Protein AF-A0A850MKV0-F1 (afdb_monomer)

Solvent-accessible surface area (backbone atoms only — not comparable to full-atom values): 4084 Å² total; per-residue (Å²): 129,87,60,68,38,78,47,78,47,77,44,79,40,82,53,66,64,58,42,52,53,50,53,52,52,45,61,72,72,49,72,85,41,53,74,48,80,46,77,54,89,46,35,41,34,40,36,38,36,28,48,52,66,50,39,54,51,45,53,51,51,50,52,51,55,52,50,66,68,72,107

Sequence (71 aa):
MAKTRKKELAFYLRDPEKRTEFLEIVRKKVTMVNLRLMVKQDKVRITVTGPHESVRYAIQLIKRIQSSLIN

Structure (mmCIF, N/CA/C/O backbone):
data_AF-A0A850MKV0-F1
#
_entry.id   AF-A0A850MKV0-F1
#
loop_
_atom_site.group_PDB
_atom_site.id
_atom_site.type_symbol
_atom_site.label_atom_id
_atom_site.label_alt_id
_atom_site.label_comp_id
_atom_site.label_asym_id
_atom_site.label_entity_id
_atom_site.label_seq_id
_atom_site.pdbx_PDB_ins_code
_atom_site.Cartn_x
_atom_site.Cartn_y
_atom_site.Cartn_z
_atom_site.occupancy
_atom_site.B_iso_or_equiv
_atom_site.auth_seq_id
_atom_site.auth_comp_id
_atom_site.auth_asym_id
_atom_site.auth_atom_id
_atom_site.pdbx_PDB_model_num
ATOM 1 N N . MET A 1 1 ? 12.343 -1.087 -25.270 1.00 44.12 1 MET A N 1
ATOM 2 C CA . MET A 1 1 ? 11.333 -0.201 -24.643 1.00 44.12 1 MET A CA 1
ATOM 3 C C . MET A 1 1 ? 11.020 -0.719 -23.248 1.00 44.12 1 MET A C 1
ATOM 5 O O . MET A 1 1 ? 10.539 -1.842 -23.129 1.00 44.12 1 MET A O 1
ATOM 9 N N . ALA A 1 2 ? 11.336 0.039 -22.196 1.00 54.00 2 ALA A N 1
ATOM 10 C CA . ALA A 1 2 ? 10.988 -0.354 -20.833 1.00 54.00 2 ALA A CA 1
ATOM 11 C C . ALA A 1 2 ? 9.456 -0.399 -20.710 1.00 54.00 2 ALA A C 1
ATOM 13 O O . ALA A 1 2 ? 8.793 0.629 -20.814 1.00 54.00 2 ALA A O 1
ATOM 14 N N . LYS A 1 3 ? 8.882 -1.599 -20.559 1.00 69.50 3 LYS A N 1
ATOM 15 C CA . LYS A 1 3 ? 7.432 -1.782 -20.422 1.00 69.50 3 LYS A CA 1
ATOM 16 C C . LYS A 1 3 ? 6.990 -1.174 -19.089 1.00 69.50 3 LYS A C 1
ATOM 18 O O . LYS A 1 3 ? 7.208 -1.762 -18.028 1.00 69.50 3 LYS A O 1
ATOM 23 N N . THR A 1 4 ? 6.397 0.013 -19.139 1.00 75.44 4 THR A N 1
ATOM 24 C CA . THR A 1 4 ? 5.738 0.642 -17.995 1.00 75.44 4 THR A CA 1
ATOM 25 C C . THR A 1 4 ? 4.512 -0.177 -17.616 1.00 75.44 4 THR A C 1
ATOM 27 O O . THR A 1 4 ? 3.689 -0.531 -18.459 1.00 75.44 4 THR A O 1
ATOM 30 N N . ARG A 1 5 ? 4.397 -0.520 -16.331 1.00 78.38 5 ARG A N 1
ATOM 31 C CA . ARG A 1 5 ? 3.273 -1.289 -15.795 1.00 78.38 5 ARG A CA 1
ATOM 32 C C . ARG A 1 5 ? 2.491 -0.412 -14.832 1.00 78.38 5 ARG A C 1
ATOM 34 O O . ARG A 1 5 ? 3.072 0.274 -13.996 1.00 78.38 5 ARG A O 1
ATOM 41 N N . LYS A 1 6 ? 1.168 -0.475 -14.935 1.00 87.44 6 LYS A N 1
ATOM 42 C CA . LYS A 1 6 ? 0.238 0.084 -13.955 1.00 87.44 6 LYS A CA 1
ATOM 43 C C . LYS A 1 6 ? -0.406 -1.067 -13.191 1.00 87.44 6 LYS A C 1
ATOM 45 O O . LYS A 1 6 ? -0.815 -2.057 -13.800 1.00 87.44 6 LYS A O 1
ATOM 50 N N . LYS A 1 7 ? -0.480 -0.962 -11.866 1.00 88.44 7 LYS A N 1
ATOM 51 C CA . LYS A 1 7 ? -1.138 -1.954 -11.012 1.00 88.44 7 LYS A CA 1
ATOM 52 C C . LYS A 1 7 ? -1.905 -1.263 -9.895 1.00 88.44 7 LYS A C 1
ATOM 54 O O . LYS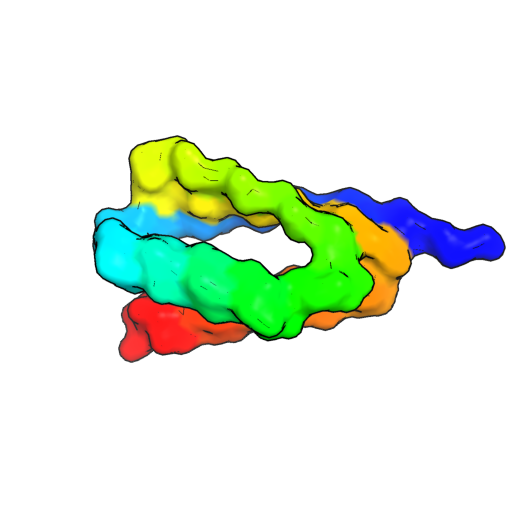 A 1 7 ? -1.373 -0.371 -9.245 1.00 88.44 7 LYS A O 1
ATOM 59 N N . GLU A 1 8 ? -3.134 -1.703 -9.665 1.00 89.75 8 GLU A N 1
ATOM 60 C CA . GLU A 1 8 ? -3.939 -1.286 -8.521 1.00 89.75 8 GLU A CA 1
ATOM 61 C C . GLU A 1 8 ? -3.931 -2.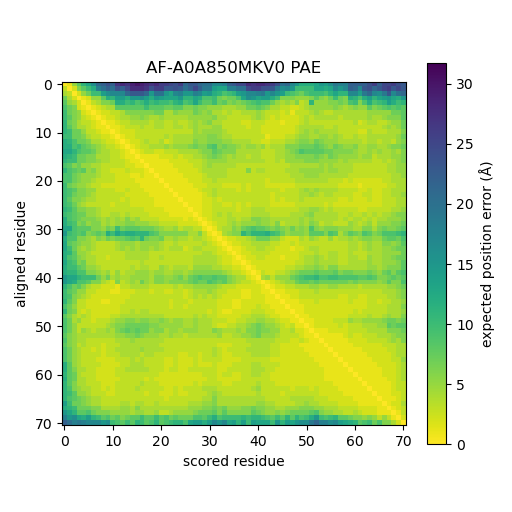359 -7.434 1.00 89.75 8 GLU A C 1
ATOM 63 O O . GLU A 1 8 ? -4.004 -3.559 -7.705 1.00 89.75 8 GLU A O 1
ATOM 68 N N . LEU 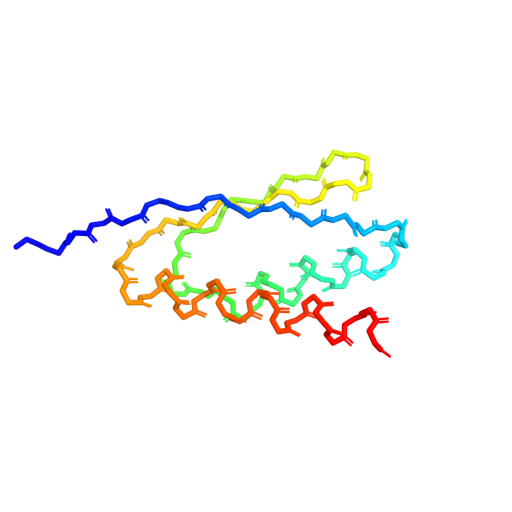A 1 9 ? -3.828 -1.899 -6.194 1.00 89.19 9 LEU A N 1
ATOM 69 C CA . LEU A 1 9 ? -3.936 -2.679 -4.973 1.00 89.19 9 LEU A CA 1
ATOM 70 C C . LEU A 1 9 ? -5.053 -2.078 -4.126 1.00 89.19 9 LEU A C 1
ATOM 72 O O . LEU A 1 9 ? -5.224 -0.860 -4.086 1.00 89.19 9 LEU A O 1
ATOM 76 N N . ALA A 1 10 ? -5.793 -2.928 -3.427 1.00 90.12 10 ALA A N 1
ATOM 77 C CA . ALA A 1 10 ? -6.820 -2.501 -2.497 1.00 90.12 10 ALA A CA 1
ATOM 78 C C . ALA A 1 10 ? -6.650 -3.241 -1.173 1.00 90.12 10 ALA A C 1
ATOM 80 O O . ALA A 1 10 ? -6.565 -4.467 -1.156 1.00 90.12 10 ALA A O 1
ATOM 81 N N . PHE A 1 11 ? -6.629 -2.484 -0.084 1.00 89.50 11 PHE A N 1
ATOM 82 C CA . PHE A 1 11 ? -6.477 -2.977 1.277 1.00 89.50 11 PHE A CA 1
ATOM 83 C C . PHE A 1 11 ? -7.657 -2.499 2.113 1.00 89.50 11 PHE A C 1
ATOM 85 O O . PHE A 1 11 ? -8.103 -1.361 1.962 1.00 89.50 11 PHE A O 1
ATOM 92 N N . TYR A 1 12 ? -8.160 -3.371 2.979 1.00 88.12 12 TYR A N 1
ATOM 93 C CA . TYR A 1 12 ? -9.197 -3.033 3.944 1.00 88.12 12 TYR A CA 1
ATOM 94 C C . TYR A 1 12 ? -8.533 -2.884 5.310 1.00 88.12 12 TYR A C 1
ATOM 96 O O . TYR A 1 12 ? -8.034 -3.859 5.866 1.00 88.12 12 TYR A O 1
ATOM 104 N N . LEU A 1 13 ? -8.481 -1.652 5.809 1.00 85.19 13 LEU A N 1
ATOM 105 C CA . LEU A 1 13 ? -7.871 -1.278 7.081 1.00 85.19 13 LEU A CA 1
ATOM 106 C C . LEU A 1 13 ? -8.962 -0.630 7.933 1.00 85.19 13 LEU A C 1
ATOM 108 O O . LEU A 1 13 ? -9.244 0.560 7.787 1.00 85.19 13 LEU A O 1
ATOM 112 N N . ARG A 1 14 ? -9.603 -1.449 8.777 1.00 84.56 14 ARG A N 1
ATOM 113 C CA . ARG A 1 14 ? -10.690 -1.015 9.673 1.00 84.56 14 ARG A CA 1
ATOM 114 C C . ARG A 1 14 ? -10.188 -0.006 10.698 1.00 84.56 14 ARG A C 1
ATOM 116 O O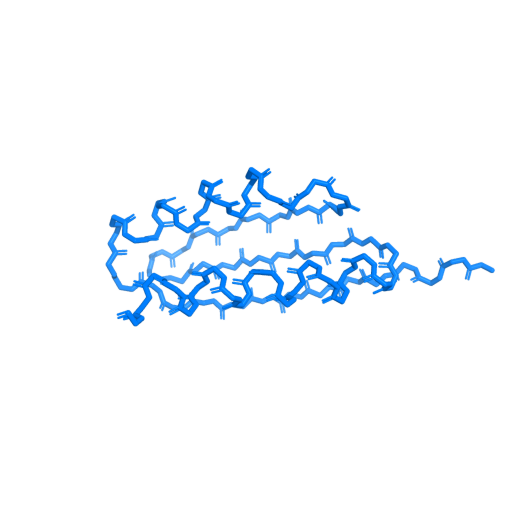 . ARG A 1 14 ? -10.832 1.006 10.927 1.00 84.56 14 ARG A O 1
ATOM 123 N N . ASP A 1 15 ? -9.003 -0.257 11.238 1.00 87.31 15 ASP A N 1
ATOM 124 C CA . ASP A 1 15 ? -8.390 0.603 12.237 1.00 87.31 15 ASP A CA 1
ATOM 125 C C . ASP A 1 15 ? -7.860 1.911 11.603 1.00 87.31 15 ASP A C 1
ATOM 127 O O . ASP A 1 15 ? -7.064 1.849 10.654 1.00 87.31 15 ASP A O 1
ATOM 131 N N . PRO A 1 16 ? -8.336 3.092 12.040 1.00 85.50 16 PRO A N 1
ATOM 132 C CA . PRO A 1 16 ? -7.965 4.374 11.445 1.00 85.50 16 PRO A CA 1
ATOM 133 C C . PRO A 1 16 ? -6.521 4.799 11.758 1.00 85.50 16 PRO A C 1
ATOM 135 O O . PRO A 1 16 ? -5.895 5.447 10.913 1.00 85.50 16 PRO A O 1
ATOM 138 N N . GLU A 1 17 ? -5.960 4.407 12.904 1.00 88.38 17 GLU A N 1
ATOM 139 C CA . GLU A 1 17 ? -4.569 4.716 13.260 1.00 88.38 17 GLU A CA 1
ATOM 140 C C . GLU A 1 17 ? -3.617 3.908 12.382 1.00 88.38 17 GLU A C 1
ATOM 142 O O . GLU A 1 17 ? -2.808 4.482 11.648 1.00 88.38 17 GLU A O 1
ATOM 147 N N . LYS A 1 18 ? -3.824 2.586 12.308 1.00 87.12 18 LYS A N 1
ATOM 148 C CA . LYS A 1 18 ? -3.038 1.706 11.423 1.00 87.12 18 LYS A CA 1
ATOM 149 C C . LYS A 1 18 ? -3.139 2.116 9.958 1.00 87.12 18 LYS A C 1
ATOM 151 O O . LYS A 1 18 ? -2.202 1.938 9.182 1.00 87.12 18 LYS A O 1
ATOM 156 N N . ARG A 1 19 ? -4.284 2.661 9.541 1.00 89.56 19 ARG A N 1
ATOM 157 C CA . ARG A 1 19 ? -4.489 3.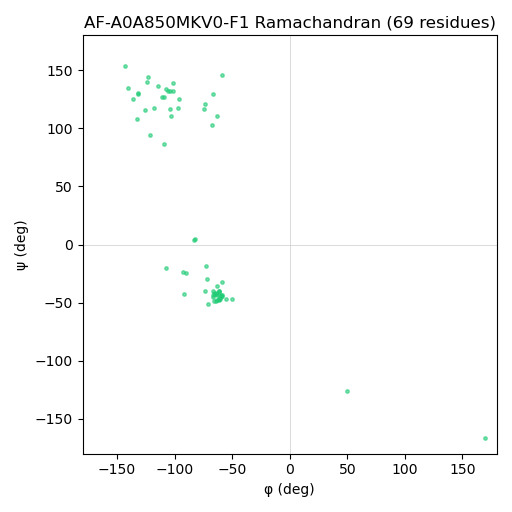180 8.182 1.00 89.56 19 ARG A CA 1
ATOM 158 C C . ARG A 1 19 ? -3.633 4.406 7.903 1.00 89.56 19 ARG A C 1
ATOM 160 O O . ARG A 1 19 ? -3.058 4.500 6.820 1.00 89.56 19 ARG A O 1
ATOM 167 N N . THR A 1 20 ? -3.570 5.328 8.854 1.00 88.81 20 THR A N 1
ATOM 168 C CA . THR A 1 20 ? -2.758 6.541 8.742 1.00 88.81 20 THR A CA 1
ATOM 169 C C . THR A 1 20 ? -1.280 6.171 8.702 1.00 88.81 20 THR A C 1
ATOM 171 O O . THR A 1 20 ? -0.592 6.520 7.741 1.00 88.81 20 THR A O 1
ATOM 174 N N . GLU A 1 21 ? -0.841 5.326 9.635 1.00 90.56 21 GLU A N 1
ATOM 175 C CA . GLU A 1 21 ? 0.532 4.827 9.696 1.00 90.56 21 GLU A CA 1
ATOM 176 C C . GLU A 1 21 ? 0.926 4.076 8.411 1.00 90.56 21 GLU A C 1
ATOM 178 O O . GLU A 1 21 ? 1.984 4.317 7.825 1.00 90.56 21 GLU A O 1
ATOM 183 N N . PHE A 1 22 ? 0.035 3.228 7.884 1.00 90.31 22 PHE A N 1
ATOM 184 C CA . PHE A 1 22 ? 0.241 2.542 6.608 1.00 90.31 22 PHE A CA 1
ATOM 185 C C . PHE A 1 22 ? 0.522 3.516 5.460 1.00 90.31 22 PHE A C 1
ATOM 187 O O . PHE A 1 22 ? 1.450 3.308 4.675 1.00 90.31 22 PHE A O 1
ATOM 194 N N . LEU A 1 23 ? -0.273 4.581 5.346 1.00 89.31 23 LEU A N 1
ATOM 195 C CA . LEU A 1 23 ? -0.130 5.572 4.280 1.00 89.31 23 LEU A CA 1
ATOM 196 C C . LEU A 1 23 ? 1.173 6.361 4.412 1.00 89.31 23 LEU A C 1
ATOM 198 O O . LEU A 1 23 ? 1.834 6.605 3.397 1.00 89.31 23 LEU A O 1
ATOM 202 N N . GLU A 1 24 ? 1.558 6.721 5.634 1.00 91.00 24 GLU A N 1
ATOM 203 C CA . GLU A 1 24 ? 2.818 7.408 5.910 1.00 91.00 24 GLU A CA 1
ATOM 204 C C . GLU A 1 24 ? 4.026 6.541 5.554 1.00 91.00 24 GLU A C 1
ATOM 206 O O . GLU A 1 24 ? 4.906 6.981 4.807 1.00 91.00 24 GLU A O 1
ATOM 211 N N . ILE A 1 25 ? 4.048 5.280 5.999 1.00 91.31 25 ILE A N 1
ATOM 212 C CA . ILE A 1 25 ? 5.155 4.366 5.699 1.00 91.31 25 ILE A CA 1
ATOM 213 C C . ILE A 1 25 ? 5.237 4.105 4.193 1.00 91.31 25 ILE A C 1
ATOM 215 O O . ILE A 1 25 ? 6.336 4.116 3.632 1.00 91.31 25 ILE A O 1
ATOM 219 N N . VAL A 1 26 ? 4.102 3.897 3.516 1.00 90.06 26 VAL A N 1
ATOM 220 C CA . VAL A 1 26 ? 4.078 3.690 2.062 1.00 90.06 26 VAL A CA 1
ATOM 221 C C . VAL A 1 26 ? 4.634 4.911 1.329 1.00 90.06 26 VAL A C 1
ATOM 223 O O . VAL A 1 26 ? 5.496 4.740 0.469 1.00 90.06 26 VAL A O 1
ATOM 226 N N . ARG A 1 27 ? 4.213 6.134 1.685 1.00 88.50 27 ARG A N 1
ATOM 227 C CA . ARG A 1 27 ? 4.751 7.367 1.079 1.00 88.50 27 ARG A CA 1
ATOM 228 C C . ARG A 1 27 ? 6.248 7.536 1.326 1.00 88.50 27 ARG A C 1
ATOM 230 O O . ARG A 1 27 ? 6.961 7.949 0.419 1.00 88.50 27 ARG A O 1
ATOM 237 N N . LYS A 1 28 ? 6.727 7.205 2.527 1.00 88.50 28 LYS A N 1
ATOM 238 C CA . LYS A 1 28 ? 8.137 7.366 2.905 1.00 88.50 28 LYS A CA 1
ATOM 239 C C . LYS A 1 28 ? 9.048 6.332 2.242 1.00 88.50 28 LYS A C 1
ATOM 241 O O . LYS A 1 28 ? 10.158 6.665 1.842 1.00 88.50 28 LYS A O 1
ATOM 246 N N . LYS A 1 29 ? 8.607 5.072 2.145 1.00 85.19 29 LYS A N 1
ATOM 247 C CA . LYS A 1 29 ? 9.447 3.958 1.664 1.00 85.19 29 LYS A CA 1
ATOM 248 C C . LYS A 1 29 ? 9.389 3.730 0.157 1.00 85.19 29 LYS A C 1
ATOM 250 O O . LYS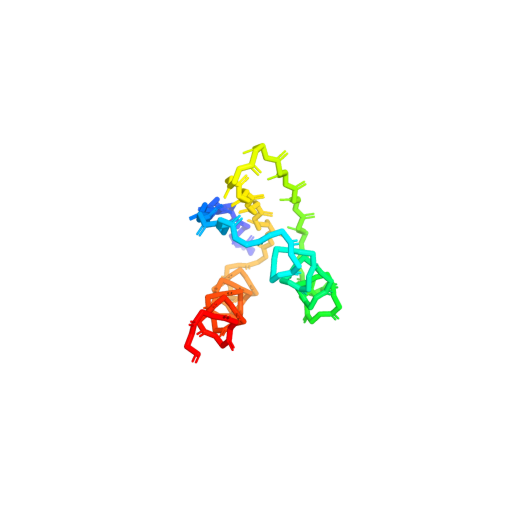 A 1 29 ? 10.316 3.142 -0.392 1.00 85.19 29 LYS A O 1
ATOM 255 N N . VAL A 1 30 ? 8.317 4.134 -0.519 1.00 84.50 30 VAL A N 1
ATOM 256 C CA . VAL A 1 30 ? 8.111 3.824 -1.938 1.00 84.50 30 VAL A CA 1
ATOM 257 C C . VAL A 1 30 ? 8.278 5.096 -2.773 1.00 84.50 30 VAL A C 1
ATOM 259 O O . VAL A 1 30 ? 7.316 5.792 -3.072 1.00 84.50 30 VAL A O 1
ATOM 262 N N . THR A 1 31 ? 9.521 5.394 -3.151 1.00 81.00 31 THR A N 1
ATOM 263 C CA . THR A 1 31 ? 9.898 6.620 -3.886 1.00 81.00 31 THR A CA 1
ATOM 264 C C . THR A 1 31 ? 10.251 6.375 -5.357 1.00 81.00 31 THR A C 1
ATOM 266 O O . THR A 1 31 ? 10.181 7.285 -6.174 1.00 81.00 31 THR A O 1
ATOM 269 N N . MET A 1 32 ? 10.591 5.136 -5.725 1.00 79.19 32 MET A N 1
ATOM 270 C CA . MET A 1 32 ? 11.079 4.769 -7.068 1.00 79.19 32 MET A CA 1
ATOM 271 C C . MET A 1 32 ? 9.968 4.543 -8.113 1.00 79.19 32 MET A C 1
ATOM 273 O O . MET A 1 32 ? 10.235 4.092 -9.227 1.00 79.19 32 MET A O 1
ATOM 277 N N . VAL A 1 33 ? 8.707 4.789 -7.756 1.00 85.44 33 VAL A N 1
ATOM 278 C CA . VAL A 1 33 ? 7.529 4.589 -8.612 1.00 85.44 33 VAL A CA 1
ATOM 279 C C . VAL A 1 33 ? 6.514 5.695 -8.361 1.00 85.44 33 VAL A C 1
ATOM 281 O O . VAL A 1 33 ? 6.427 6.234 -7.261 1.00 85.44 33 VAL A O 1
ATOM 284 N N . ASN A 1 34 ? 5.685 5.985 -9.359 1.00 86.94 34 ASN A N 1
ATOM 285 C CA . ASN A 1 34 ? 4.560 6.888 -9.173 1.00 86.94 34 ASN A CA 1
ATOM 286 C C . ASN A 1 34 ? 3.454 6.177 -8.391 1.00 86.94 34 ASN A C 1
ATOM 288 O O . ASN A 1 34 ? 2.870 5.195 -8.864 1.00 86.94 34 ASN A O 1
ATOM 292 N N . LEU A 1 35 ? 3.162 6.693 -7.200 1.00 89.38 35 LEU A N 1
ATOM 293 C CA . LEU A 1 35 ? 2.092 6.219 -6.334 1.00 89.38 35 LEU A CA 1
ATOM 294 C C . LEU A 1 35 ? 0.909 7.178 -6.335 1.00 89.38 35 LEU A C 1
ATOM 296 O O . LEU A 1 35 ? 1.056 8.371 -6.085 1.00 89.38 35 LEU A O 1
ATOM 300 N N . ARG A 1 36 ? -0.292 6.630 -6.513 1.00 90.00 36 ARG A N 1
ATOM 301 C CA . ARG A 1 36 ? -1.548 7.332 -6.247 1.00 90.00 36 ARG A CA 1
ATOM 302 C C . ARG A 1 36 ? -2.309 6.597 -5.157 1.00 90.00 36 ARG A C 1
ATOM 304 O O . ARG A 1 36 ? -2.684 5.440 -5.330 1.00 90.00 36 ARG A O 1
ATOM 311 N N . LEU A 1 37 ? -2.523 7.279 -4.041 1.00 88.62 37 LEU A N 1
ATOM 312 C CA . LEU A 1 37 ? -3.213 6.760 -2.866 1.00 88.62 37 LEU A CA 1
ATOM 313 C C . LEU A 1 37 ? -4.619 7.356 -2.829 1.00 88.62 37 LEU A C 1
ATOM 315 O O . LEU A 1 37 ? -4.780 8.561 -3.004 1.00 88.62 37 LEU A O 1
ATOM 319 N N . MET A 1 38 ? -5.628 6.522 -2.616 1.00 89.88 38 MET A N 1
ATOM 320 C CA . MET A 1 38 ? -7.013 6.947 -2.455 1.00 89.88 38 MET A CA 1
ATOM 321 C C . MET A 1 38 ? -7.634 6.179 -1.297 1.00 89.88 38 MET A C 1
ATOM 323 O O . MET A 1 38 ? -7.637 4.951 -1.293 1.00 89.88 38 MET A O 1
ATOM 327 N N . VAL A 1 39 ? -8.179 6.898 -0.326 1.00 88.62 39 VAL A N 1
ATOM 328 C CA . VAL A 1 39 ? -8.833 6.314 0.846 1.00 88.62 39 VAL A CA 1
ATOM 329 C C . VAL A 1 39 ? -10.329 6.561 0.718 1.00 88.62 39 VAL A C 1
ATOM 331 O O . VAL A 1 39 ? -10.748 7.693 0.493 1.00 88.62 39 VAL A O 1
ATOM 334 N N . LYS A 1 40 ? -11.138 5.508 0.825 1.00 87.56 40 LYS A N 1
ATOM 335 C CA . LYS A 1 40 ? -12.600 5.607 0.851 1.00 87.56 40 LYS A CA 1
ATOM 336 C C . LYS A 1 40 ? -13.120 4.748 1.994 1.00 87.56 40 LYS A C 1
ATOM 338 O O . LYS A 1 40 ? -13.083 3.523 1.884 1.00 87.56 40 LYS A O 1
ATOM 343 N N . GLN A 1 41 ? -13.597 5.396 3.061 1.00 85.12 41 GLN A N 1
ATOM 344 C CA . GLN A 1 41 ? -13.956 4.726 4.319 1.00 85.12 41 GLN A CA 1
ATOM 345 C C . GLN A 1 41 ? -12.790 3.817 4.750 1.00 85.12 41 GLN A C 1
ATOM 347 O O . GLN A 1 41 ? -11.649 4.276 4.759 1.00 85.12 41 GLN A O 1
ATOM 352 N N . ASP A 1 42 ? -13.034 2.533 4.997 1.00 85.50 42 ASP A N 1
ATOM 353 C CA . ASP A 1 42 ? -12.026 1.560 5.445 1.00 85.50 42 ASP A CA 1
ATOM 354 C C . ASP A 1 42 ? -11.190 0.950 4.315 1.00 85.50 42 ASP A C 1
ATOM 356 O O . ASP A 1 42 ? -10.367 0.064 4.545 1.00 85.50 42 ASP A O 1
ATOM 360 N N . LYS A 1 43 ? -11.393 1.395 3.070 1.00 88.44 43 LYS A N 1
ATOM 361 C CA . LYS A 1 43 ? -10.688 0.873 1.900 1.00 88.44 43 LYS A CA 1
ATOM 362 C C . LYS A 1 43 ? -9.606 1.841 1.438 1.00 88.44 43 LYS A C 1
ATOM 364 O O . LYS A 1 43 ? -9.895 2.931 0.945 1.00 88.44 43 LYS A O 1
ATOM 369 N N . VAL A 1 44 ? -8.358 1.394 1.496 1.00 90.12 44 VAL A N 1
ATOM 370 C CA . VAL A 1 44 ? -7.201 2.080 0.916 1.00 90.12 44 VAL A CA 1
ATOM 371 C C . VAL A 1 44 ? -6.900 1.479 -0.451 1.00 90.12 44 VAL A C 1
ATOM 373 O O . VAL A 1 44 ? -6.574 0.299 -0.570 1.00 90.12 44 VAL A O 1
ATOM 376 N N . ARG A 1 45 ? -7.007 2.286 -1.504 1.00 92.12 45 ARG A N 1
ATOM 377 C CA . ARG A 1 45 ? -6.586 1.937 -2.863 1.00 92.12 45 ARG A CA 1
ATOM 378 C C . ARG A 1 45 ? -5.249 2.585 -3.179 1.00 92.12 45 ARG A C 1
ATOM 380 O O . ARG A 1 45 ? -5.066 3.782 -2.979 1.00 92.12 45 ARG A O 1
ATOM 387 N N . ILE A 1 46 ? -4.333 1.790 -3.712 1.00 92.06 46 ILE A N 1
ATOM 388 C CA . ILE A 1 46 ? -2.993 2.219 -4.095 1.00 92.06 46 ILE A CA 1
ATOM 389 C C . ILE A 1 46 ? -2.773 1.850 -5.553 1.00 92.06 46 ILE A C 1
ATOM 391 O O . ILE A 1 46 ? -2.748 0.675 -5.909 1.00 92.06 46 ILE A O 1
ATOM 395 N N . THR A 1 47 ? -2.610 2.856 -6.402 1.00 92.12 47 THR A N 1
ATOM 396 C CA . THR A 1 47 ? -2.180 2.671 -7.786 1.00 92.12 47 THR A CA 1
ATOM 397 C C . THR A 1 47 ? -0.678 2.886 -7.863 1.00 92.12 47 THR A C 1
ATOM 399 O O . THR A 1 47 ? -0.189 3.946 -7.481 1.00 92.12 47 THR A O 1
ATOM 402 N N . VAL A 1 48 ? 0.042 1.902 -8.388 1.00 92.00 48 VAL A N 1
ATOM 403 C CA . VAL A 1 48 ? 1.485 1.955 -8.624 1.00 92.00 48 VAL A CA 1
ATOM 404 C C . VAL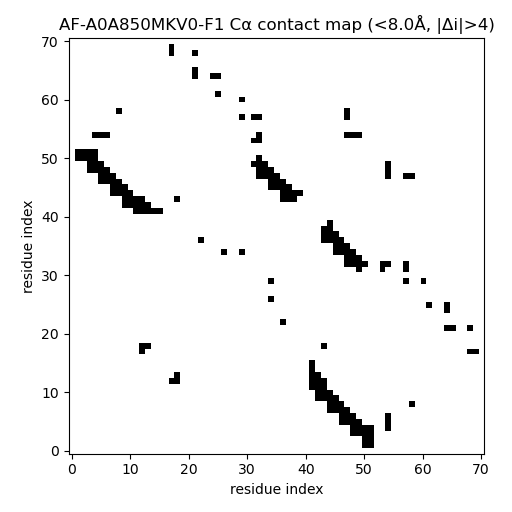 A 1 48 ? 1.730 1.992 -10.127 1.00 92.00 48 VAL A C 1
ATOM 406 O O . VAL A 1 48 ? 1.224 1.134 -10.854 1.00 92.00 48 VAL A O 1
ATOM 409 N N . THR A 1 49 ? 2.503 2.968 -10.596 1.00 90.19 49 THR A N 1
ATOM 410 C CA . THR A 1 49 ? 2.878 3.106 -12.009 1.00 90.19 49 THR A CA 1
ATOM 411 C C . THR A 1 49 ? 4.379 3.334 -12.134 1.00 90.19 49 THR A C 1
ATOM 413 O O . THR A 1 49 ? 4.937 4.197 -11.462 1.00 90.19 49 THR A O 1
ATOM 416 N N . GLY A 1 50 ? 5.049 2.575 -12.995 1.00 88.56 50 GLY A N 1
ATOM 417 C CA . GLY A 1 50 ? 6.490 2.709 -13.204 1.00 88.56 50 GLY A CA 1
ATOM 418 C C . GLY A 1 50 ? 7.076 1.571 -14.040 1.00 88.56 50 GLY A C 1
ATOM 419 O O . GLY A 1 50 ? 6.319 0.805 -14.649 1.00 88.56 50 GLY A O 1
ATOM 420 N N . PRO A 1 51 ? 8.411 1.434 -14.074 1.00 89.25 51 PRO A N 1
ATOM 421 C CA . PRO A 1 51 ? 9.083 0.292 -14.688 1.00 89.25 51 PRO A CA 1
ATOM 422 C C . PRO A 1 51 ? 8.648 -1.031 -14.045 1.00 89.25 51 PRO A C 1
ATOM 424 O O . PRO A 1 51 ? 8.382 -1.086 -12.844 1.00 89.25 51 PRO A O 1
ATOM 427 N N . HIS A 1 52 ? 8.581 -2.108 -14.833 1.00 85.62 52 HIS A N 1
ATOM 428 C CA . HIS A 1 52 ? 8.071 -3.410 -14.383 1.00 85.62 52 HIS A CA 1
ATOM 429 C C . HIS A 1 52 ? 8.702 -3.907 -13.068 1.00 85.62 52 HIS A C 1
ATOM 431 O O . HIS A 1 52 ? 7.981 -4.334 -12.163 1.00 85.62 52 HIS A O 1
ATOM 437 N N . GLU A 1 53 ? 10.030 -3.845 -12.956 1.00 85.50 53 GLU A N 1
ATOM 438 C CA . GLU A 1 53 ? 10.761 -4.298 -11.767 1.00 85.50 53 GLU A CA 1
ATOM 439 C C . GLU A 1 53 ? 10.467 -3.423 -10.546 1.00 85.50 53 GLU A C 1
ATOM 441 O O . GLU A 1 53 ? 10.114 -3.947 -9.489 1.00 85.50 53 GLU A O 1
ATOM 446 N N . SER A 1 54 ? 10.483 -2.099 -10.714 1.00 88.81 54 SER A N 1
ATOM 447 C CA . SER A 1 54 ? 10.159 -1.139 -9.655 1.00 88.81 54 SER A CA 1
ATOM 448 C C . SER A 1 54 ? 8.725 -1.316 -9.151 1.00 88.81 54 SER A C 1
ATOM 450 O O . SER A 1 54 ? 8.486 -1.300 -7.946 1.00 88.81 54 SER A O 1
ATOM 452 N N . VAL A 1 55 ? 7.761 -1.560 -10.050 1.00 89.56 55 VAL A N 1
ATOM 453 C CA . VAL A 1 55 ? 6.371 -1.853 -9.667 1.00 89.56 55 VAL A CA 1
ATOM 454 C C . VAL A 1 55 ? 6.275 -3.169 -8.899 1.00 89.56 55 VAL A C 1
ATOM 456 O O . VAL A 1 55 ? 5.571 -3.231 -7.892 1.00 89.56 55 VAL A O 1
ATOM 459 N N . ARG A 1 56 ? 6.979 -4.224 -9.329 1.00 89.75 56 ARG A N 1
ATOM 460 C CA . ARG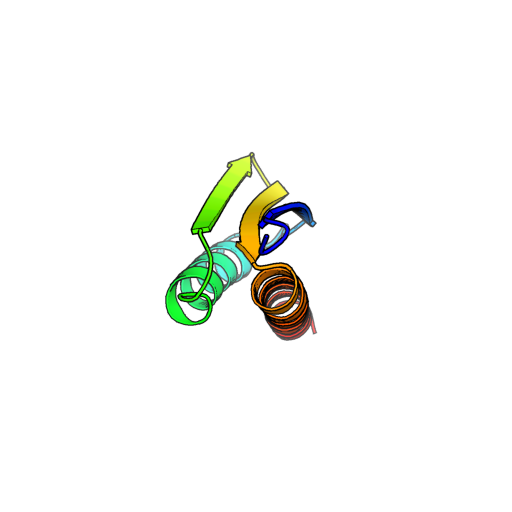 A 1 56 ? 6.988 -5.513 -8.619 1.00 89.75 56 ARG A CA 1
ATOM 461 C C . ARG A 1 56 ? 7.536 -5.357 -7.199 1.00 89.75 56 ARG A C 1
ATOM 463 O O . ARG A 1 56 ? 6.900 -5.839 -6.261 1.00 89.75 56 ARG A O 1
ATOM 470 N N . TYR A 1 57 ? 8.656 -4.653 -7.054 1.00 90.44 57 TYR A N 1
ATOM 471 C CA . TYR A 1 57 ? 9.281 -4.378 -5.764 1.00 90.44 57 TYR A CA 1
ATOM 472 C C . TYR A 1 57 ? 8.375 -3.529 -4.862 1.00 90.44 57 TYR A C 1
ATOM 474 O O . TYR A 1 57 ? 8.097 -3.913 -3.728 1.00 90.44 57 TYR A O 1
ATOM 482 N N . ALA A 1 58 ? 7.811 -2.438 -5.389 1.00 90.88 58 ALA A N 1
ATOM 483 C CA . ALA A 1 58 ? 6.889 -1.576 -4.655 1.00 90.88 58 ALA A CA 1
ATOM 484 C C . ALA A 1 58 ? 5.653 -2.336 -4.152 1.00 90.88 58 ALA A C 1
ATOM 486 O O . ALA A 1 58 ? 5.279 -2.199 -2.991 1.00 90.88 58 ALA A O 1
ATOM 487 N N . ILE A 1 59 ? 5.044 -3.192 -4.983 1.00 91.75 59 ILE A N 1
ATOM 488 C CA . ILE A 1 59 ? 3.903 -4.022 -4.566 1.00 91.75 59 ILE A CA 1
ATOM 489 C C . ILE A 1 59 ? 4.285 -4.944 -3.401 1.00 91.75 59 ILE A C 1
ATOM 491 O O . ILE A 1 59 ? 3.501 -5.085 -2.462 1.00 91.75 59 ILE A O 1
ATOM 495 N N . GLN A 1 60 ? 5.459 -5.584 -3.451 1.00 91.81 60 GLN A N 1
ATOM 496 C CA . GLN A 1 60 ? 5.927 -6.444 -2.358 1.00 91.81 60 GLN A CA 1
ATOM 497 C C . GLN A 1 60 ? 6.144 -5.648 -1.069 1.00 91.81 60 GLN A C 1
ATOM 499 O O . GLN A 1 60 ? 5.710 -6.085 -0.005 1.00 91.81 60 GLN A O 1
ATOM 504 N N . LEU A 1 61 ? 6.748 -4.464 -1.170 1.00 91.56 61 LEU A N 1
ATOM 505 C CA . LEU A 1 61 ? 6.980 -3.570 -0.037 1.00 91.56 61 LEU A CA 1
ATOM 506 C C . LEU A 1 61 ? 5.666 -3.131 0.613 1.00 91.56 61 LEU A C 1
ATOM 508 O O . LEU A 1 61 ? 5.509 -3.269 1.822 1.00 91.56 61 LEU A O 1
ATOM 512 N N . ILE A 1 62 ? 4.695 -2.693 -0.191 1.00 91.75 62 ILE A N 1
ATOM 513 C CA . ILE A 1 62 ? 3.367 -2.276 0.279 1.00 91.75 62 ILE A CA 1
ATOM 514 C C . ILE A 1 62 ? 2.660 -3.430 1.000 1.00 91.75 62 ILE A C 1
ATOM 516 O O . ILE A 1 62 ? 2.131 -3.238 2.092 1.00 91.75 62 ILE A O 1
ATOM 520 N N . LYS A 1 63 ? 2.686 -4.644 0.434 1.00 91.19 63 LYS A N 1
ATOM 521 C CA . LYS A 1 63 ? 2.112 -5.830 1.090 1.00 91.19 63 LYS A CA 1
ATOM 522 C C . LYS A 1 63 ? 2.803 -6.150 2.417 1.00 91.19 63 LYS A C 1
ATOM 524 O O . LYS A 1 63 ? 2.127 -6.493 3.379 1.00 91.19 63 LYS A O 1
ATOM 529 N N . ARG A 1 64 ? 4.130 -6.019 2.485 1.00 91.81 64 ARG A N 1
ATOM 530 C CA . ARG A 1 64 ? 4.897 -6.274 3.713 1.00 91.81 64 ARG A CA 1
ATOM 531 C C . ARG A 1 64 ? 4.571 -5.262 4.811 1.00 91.81 64 ARG A C 1
ATOM 533 O O . ARG A 1 64 ? 4.397 -5.666 5.953 1.00 91.81 64 ARG A O 1
ATOM 540 N N . ILE A 1 65 ? 4.448 -3.979 4.464 1.00 90.12 65 ILE A N 1
ATOM 541 C CA . ILE A 1 65 ? 4.042 -2.927 5.410 1.00 90.12 65 ILE A CA 1
ATOM 542 C C . ILE A 1 65 ? 2.633 -3.222 5.937 1.00 90.12 65 ILE A C 1
ATOM 544 O O . ILE A 1 65 ? 2.420 -3.198 7.142 1.00 90.12 65 ILE A O 1
ATOM 548 N N . GLN A 1 66 ? 1.688 -3.561 5.054 1.00 89.12 66 GLN A N 1
ATOM 549 C CA . GLN A 1 66 ? 0.322 -3.889 5.467 1.00 89.12 66 GLN A CA 1
ATOM 550 C C . GLN A 1 66 ? 0.286 -5.102 6.405 1.00 89.12 66 GLN A C 1
ATOM 552 O O . GLN A 1 66 ? -0.382 -5.052 7.432 1.00 89.12 66 GLN A O 1
ATOM 557 N N . SER A 1 67 ? 1.036 -6.161 6.091 1.00 88.12 67 SER A N 1
ATOM 558 C CA . SER A 1 67 ? 1.122 -7.344 6.952 1.00 88.12 67 SER A CA 1
ATOM 559 C C . SER A 1 67 ? 1.726 -7.028 8.321 1.00 88.12 67 SER A C 1
ATOM 561 O O . SER A 1 67 ? 1.291 -7.609 9.304 1.00 88.12 67 SER A O 1
ATOM 563 N N . SER A 1 68 ? 2.697 -6.112 8.386 1.00 86.19 68 SER A N 1
ATOM 564 C CA . SER A 1 68 ? 3.355 -5.698 9.633 1.00 86.19 68 SER A CA 1
ATOM 565 C C . SER A 1 68 ? 2.486 -4.831 10.542 1.00 86.19 68 SER A C 1
ATOM 567 O O . SER A 1 68 ? 2.840 -4.660 11.698 1.00 86.19 68 SER A O 1
ATOM 569 N N . LEU A 1 69 ? 1.423 -4.221 10.013 1.00 82.06 69 LEU A N 1
ATOM 570 C CA . LEU A 1 69 ? 0.489 -3.412 10.799 1.00 82.06 69 LEU A CA 1
ATOM 571 C C . LEU A 1 69 ? -0.701 -4.240 11.296 1.00 82.06 69 LEU A C 1
ATOM 573 O O . LEU A 1 69 ? -1.370 -3.847 12.251 1.00 82.06 69 LEU A O 1
ATOM 577 N N . ILE A 1 70 ? -1.022 -5.351 10.626 1.00 76.06 70 ILE A N 1
ATOM 578 C CA . ILE A 1 70 ? -2.158 -6.211 10.986 1.00 76.06 70 ILE A CA 1
ATOM 579 C C . ILE A 1 70 ? -1.754 -7.336 11.942 1.00 76.06 70 ILE A C 1
ATOM 581 O O . ILE A 1 70 ? -2.520 -7.583 12.872 1.00 76.06 70 ILE A O 1
ATOM 585 N N . ASN A 1 71 ? -0.607 -7.987 11.709 1.00 59.31 71 ASN A N 1
ATOM 586 C CA . ASN A 1 71 ? 0.016 -8.872 12.704 1.00 59.31 71 ASN A CA 1
ATOM 587 C C . ASN A 1 71 ? 0.637 -8.050 13.829 1.00 59.31 71 ASN A C 1
ATOM 589 O O . ASN A 1 71 ? 0.639 -8.568 14.962 1.00 59.31 71 ASN A O 1
#

Mean predicted aligned error: 4.72 Å

pLDDT: mean 86.24, std 8.32, range [44.12, 92.12]

Foldseek 3Di:
DQDKDKDKDKDFAQDPVLVVVLVVCLVVPLDQWDWDWDDDNRMIMIITIDGPVSSVVSVVVSVVSNVVSVD

Radius of gyration: 12.01 Å; Cα contacts (8 Å, |Δi|>4): 99; chains: 1; bounding box: 25×16×38 Å

Secondary structure (DSSP, 8-state):
---EEEEEEEEE---HHHHHHHHHHHHHH--SSEEEEEEETTEEEEEEEEEHHHHHHHHHHHHHHHHHHH-

Nearest PDB structures (foldseek):
  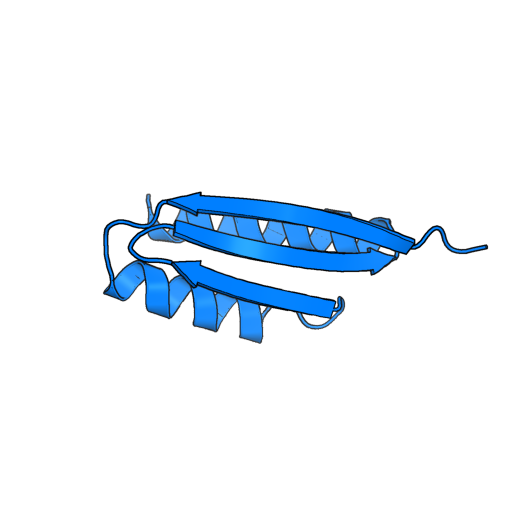2n2t-assembly1_A  TM=5.413E-01  e=2.081E-02  synthetic construct
  4uux-assembly1_B  TM=6.871E-01  e=1.601E-01  Thermus thermophilus HB8
  4cta-assembly1_B  TM=6.831E-01  e=2.408E-01  Thermus thermophilus HB8
  5y5z-assembly1_N  TM=5.634E-01  e=6.179E-02  Thermus thermophilus HB8
  4cta-assembly1_A  TM=7.059E-01  e=4.149E-01  Thermus thermophilus HB8